Protein AF-A0A7S2R5Q3-F1 (afdb_monomer_lite)

Secondary structure (DSSP, 8-state):
------S-----HHHHT-S--EE-TTT--EES-HHHHHHHHHH----S-SSEEEEEETTEEEEEEETTTSHHHHHHHHHHHHTT-TT---SS--TTEEEEEEEEE-SS-EEEEEEEEEESS-TT--S-SEEEE-GGGTTSSHHHHHHHHHHHHHHHTT-

pLDDT: mean 94.62, std 4.9, range [70.69, 98.62]

Foldseek 3Di:
DADQFDADFCDPPVQRPAPDWQADQAQLDIDRDPVVNVVCNVVPPGQHYDADFPDDDDQKTKHKDQCLVSVSSQLSVLRVVCSVDPPRDDRNPRRQKIKIFIFGQDPRHTGTQWIFIDGPDDPVPDLTDDTDGPPVCPPVCVSVVRVVVSVVVCVVVVD

Radius of gyration: 15.48 Å; chains: 1; bounding box: 35×38×40 Å

InterPro domains:
  IPR002717 Histone acetyltransferase domain, MYST-type [PF01853] (49-159)
  IPR002717 Histone acetyltransferase domain, MYST-type [PS51726] (1-159)
  IPR016181 Acyl-CoA N-acyltransferase [SSF55729] (1-158)
  IPR040706 MYST, zinc finger domain [PF17772] (1-44)
  IPR050603 MYST family histone acetyltransferases [PTHR10615] (1-159)

Organism: NCBI:txid49252

Sequence (159 aa):
YEIEAWYFSPYPDEYTNVKRLWVCDYCLKYMKKKRTFLRHKAECPCRGPPGKEIYREQNLSVFEVDGKEHRVYCQNLCLLAKLFLDHKTLYYDVDPFYFYIIAEVDEFGAHIVGYFSKEKRSAEDYNLACILTFPPYQKCGYGKFIISLSYELSKREKK

Structure (mmCIF, N/CA/C/O backbone):
data_AF-A0A7S2R5Q3-F1
#
_entry.id   AF-A0A7S2R5Q3-F1
#
loop_
_atom_site.group_PDB
_atom_site.id
_atom_site.type_symbol
_atom_site.label_atom_id
_atom_site.label_alt_id
_atom_site.label_comp_id
_atom_site.label_asym_id
_atom_site.label_entity_id
_atom_site.label_seq_id
_atom_site.pdbx_PDB_ins_code
_atom_site.Cartn_x
_atom_site.Cartn_y
_atom_site.Cartn_z
_atom_site.occupancy
_atom_site.B_iso_or_equiv
_atom_site.auth_seq_id
_atom_site.auth_comp_id
_atom_site.auth_asym_id
_atom_site.auth_atom_id
_atom_site.pdbx_PDB_model_num
ATOM 1 N N . TYR A 1 1 ? 2.887 -13.485 -7.711 1.00 92.19 1 TYR A N 1
ATOM 2 C CA . TYR A 1 1 ? 1.845 -13.231 -8.725 1.00 92.19 1 TYR A CA 1
ATOM 3 C C . TYR A 1 1 ? 2.418 -12.444 -9.896 1.00 92.19 1 TYR A C 1
ATOM 5 O O . TYR A 1 1 ? 3.371 -11.698 -9.695 1.00 92.19 1 TYR A O 1
ATOM 13 N N . GLU A 1 2 ? 1.862 -12.616 -11.095 1.00 95.44 2 GLU A N 1
ATOM 14 C CA . GLU A 1 2 ? 2.013 -11.677 -12.217 1.00 95.44 2 GLU A CA 1
ATOM 15 C C . GLU A 1 2 ? 0.662 -10.974 -12.387 1.00 95.44 2 GLU A C 1
ATOM 17 O O . GLU A 1 2 ? -0.367 -11.645 -12.381 1.00 95.44 2 GLU A O 1
ATOM 22 N N . ILE A 1 3 ? 0.656 -9.639 -12.414 1.00 96.19 3 ILE A N 1
ATOM 23 C CA . ILE A 1 3 ? -0.567 -8.830 -12.335 1.00 96.19 3 ILE A CA 1
ATOM 24 C C . ILE A 1 3 ? -0.498 -7.762 -13.423 1.00 96.19 3 ILE A C 1
ATOM 26 O O . ILE A 1 3 ? 0.476 -7.008 -13.483 1.00 96.19 3 ILE A O 1
ATOM 30 N N . GL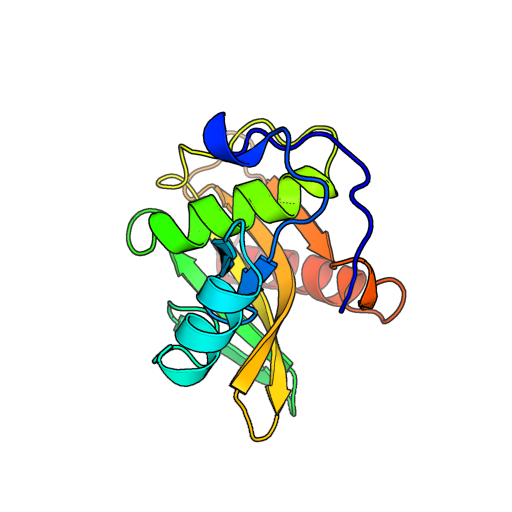U A 1 4 ? -1.523 -7.698 -14.267 1.00 95.81 4 GLU A N 1
ATOM 31 C CA . GLU A 1 4 ? -1.666 -6.638 -15.263 1.00 95.81 4 GLU A CA 1
ATOM 32 C C . GLU A 1 4 ? -2.145 -5.346 -14.597 1.00 95.81 4 GLU A C 1
ATOM 34 O O . GLU A 1 4 ? -3.067 -5.356 -13.780 1.00 95.81 4 GLU A O 1
ATOM 39 N N . ALA A 1 5 ? -1.497 -4.230 -14.930 1.00 94.81 5 ALA A N 1
ATOM 40 C CA . ALA A 1 5 ? -1.894 -2.916 -14.445 1.00 94.81 5 ALA A CA 1
ATOM 41 C C . ALA A 1 5 ? -3.182 -2.451 -15.134 1.00 94.81 5 ALA A C 1
ATOM 43 O O . ALA A 1 5 ? -3.379 -2.699 -16.322 1.00 94.81 5 ALA A O 1
ATOM 44 N N . TRP A 1 6 ? -4.038 -1.747 -14.395 1.00 95.75 6 TRP A N 1
ATOM 45 C CA . TRP A 1 6 ? -5.299 -1.206 -14.916 1.00 95.75 6 TRP A CA 1
ATOM 46 C C . TRP A 1 6 ? -5.168 0.265 -15.300 1.00 95.75 6 TRP A C 1
ATOM 48 O O . TRP A 1 6 ? -5.762 0.710 -16.276 1.00 95.75 6 TRP A O 1
ATOM 58 N N . TYR A 1 7 ? -4.359 1.009 -14.546 1.00 95.19 7 TYR A N 1
ATOM 59 C CA . TYR A 1 7 ? -4.177 2.444 -14.707 1.00 95.19 7 TYR A CA 1
ATOM 60 C C . TYR A 1 7 ? -2.699 2.822 -14.725 1.00 95.19 7 TYR A C 1
ATOM 62 O O . TYR A 1 7 ? -1.824 2.086 -14.261 1.00 95.19 7 TYR A O 1
ATOM 70 N N . PHE A 1 8 ? -2.424 4.025 -15.224 1.00 93.06 8 PHE A N 1
ATOM 71 C CA . PHE A 1 8 ? -1.104 4.631 -15.126 1.00 93.06 8 PHE A CA 1
ATOM 72 C C . PHE A 1 8 ? -0.730 4.900 -13.662 1.00 93.06 8 PHE A C 1
ATOM 74 O O . PHE A 1 8 ? -1.549 5.414 -12.893 1.00 93.06 8 PHE A O 1
ATOM 81 N N . SER A 1 9 ? 0.528 4.615 -13.315 1.00 94.25 9 SER A N 1
ATOM 82 C CA . SER A 1 9 ? 1.158 5.015 -12.059 1.00 94.25 9 SER A CA 1
ATOM 83 C C . SER A 1 9 ? 2.457 5.778 -12.336 1.00 94.25 9 SER A C 1
ATOM 85 O O . SER A 1 9 ? 3.262 5.310 -13.147 1.00 94.25 9 SER A O 1
ATOM 87 N N . PRO A 1 10 ? 2.692 6.923 -11.668 1.00 93.69 10 PRO A N 1
ATOM 88 C CA . PRO A 1 10 ? 3.825 7.806 -11.924 1.00 93.69 10 PRO A CA 1
ATOM 89 C C . PRO A 1 10 ? 5.104 7.299 -11.245 1.00 93.69 10 PRO A C 1
ATOM 91 O O . PRO A 1 10 ? 5.706 7.996 -10.428 1.00 93.69 10 PRO A O 1
ATOM 94 N N . TYR A 1 11 ? 5.524 6.073 -11.568 1.00 94.75 11 TYR A N 1
ATOM 95 C CA . TYR A 1 11 ? 6.874 5.620 -11.235 1.00 94.75 11 TYR A CA 1
ATOM 96 C C . TYR A 1 11 ? 7.914 6.563 -11.870 1.00 94.75 11 TYR A C 1
ATOM 98 O O . TYR A 1 11 ? 7.620 7.157 -12.908 1.00 94.75 11 TYR A O 1
ATOM 106 N N . PRO A 1 12 ? 9.128 6.698 -11.296 1.00 93.25 12 PRO A N 1
ATOM 107 C CA . PRO A 1 12 ? 10.162 7.557 -11.874 1.00 93.25 12 PRO A CA 1
ATOM 108 C C . PRO A 1 12 ? 10.423 7.213 -13.346 1.00 93.25 12 PRO A C 1
ATOM 110 O O . PRO A 1 12 ? 10.356 6.037 -13.702 1.00 93.25 12 PRO A O 1
ATOM 113 N N . ASP A 1 13 ? 10.770 8.203 -14.176 1.00 88.06 13 ASP A N 1
ATOM 114 C CA . ASP A 1 13 ? 10.887 8.083 -15.647 1.00 88.06 13 ASP A CA 1
ATOM 115 C C . ASP A 1 13 ? 11.692 6.871 -16.111 1.00 88.06 13 ASP A C 1
ATOM 117 O O . ASP A 1 13 ? 11.414 6.218 -17.114 1.00 88.06 13 ASP A O 1
ATOM 121 N N . GLU A 1 14 ? 12.699 6.513 -15.333 1.00 89.06 14 GLU A N 1
ATOM 122 C CA . GLU A 1 14 ? 13.559 5.394 -15.637 1.00 89.06 14 GLU A CA 1
ATOM 123 C C . GLU A 1 14 ? 12.833 4.019 -15.562 1.00 89.06 14 GLU A C 1
ATOM 125 O O . GLU A 1 14 ? 13.380 3.015 -16.031 1.00 89.06 14 GLU A O 1
ATOM 130 N N . TYR A 1 15 ? 11.624 3.964 -14.989 1.00 89.44 15 TYR A N 1
ATOM 131 C CA . TYR A 1 15 ? 10.730 2.807 -14.845 1.00 89.44 15 TYR A CA 1
ATOM 132 C C . TYR A 1 15 ? 9.451 2.898 -15.697 1.00 89.44 15 TYR A C 1
ATOM 134 O O . TYR A 1 15 ? 8.743 1.900 -15.776 1.00 89.44 15 TYR A O 1
ATOM 142 N N . THR A 1 16 ? 9.125 4.025 -16.337 1.00 80.12 16 THR A N 1
ATOM 143 C CA . THR A 1 16 ? 7.830 4.196 -17.038 1.00 80.12 16 THR A CA 1
ATOM 144 C C . THR A 1 16 ? 7.725 3.382 -18.330 1.00 80.12 16 THR A C 1
ATOM 146 O O . THR A 1 16 ? 6.651 2.894 -18.664 1.00 80.12 16 THR A O 1
ATOM 149 N N . ASN A 1 17 ? 8.846 3.150 -19.020 1.00 80.88 17 ASN A N 1
ATOM 150 C CA . ASN A 1 17 ? 8.891 2.436 -20.305 1.00 80.88 17 ASN A CA 1
ATOM 151 C C . ASN A 1 17 ? 9.265 0.945 -20.189 1.00 80.88 17 ASN A C 1
ATOM 153 O O . ASN A 1 17 ? 9.690 0.322 -21.167 1.00 80.88 17 ASN A O 1
ATOM 157 N N . VAL A 1 18 ? 9.157 0.346 -18.999 1.00 88.19 18 VAL A N 1
ATOM 158 C CA . VAL A 1 18 ? 9.464 -1.082 -18.817 1.00 88.19 18 VAL A CA 1
ATOM 159 C C . VAL A 1 18 ? 8.219 -1.938 -19.044 1.00 88.19 18 VAL A C 1
ATOM 161 O O . VAL A 1 18 ? 7.158 -1.670 -18.498 1.00 88.19 18 VAL A O 1
ATOM 164 N N . LYS A 1 19 ? 8.362 -3.040 -19.792 1.00 88.62 19 LYS A N 1
ATOM 165 C CA . LYS A 1 19 ? 7.262 -4.003 -20.007 1.00 88.62 19 LYS A CA 1
ATOM 166 C C . LYS A 1 19 ? 6.806 -4.705 -18.724 1.00 88.62 19 LYS A C 1
ATOM 168 O O . LYS A 1 19 ? 5.700 -5.224 -18.668 1.00 88.62 19 LYS A O 1
ATOM 173 N N . ARG A 1 20 ? 7.689 -4.806 -17.725 1.00 94.38 20 ARG A N 1
ATOM 174 C CA . ARG A 1 20 ? 7.422 -5.495 -16.459 1.00 94.38 20 ARG A CA 1
ATOM 175 C C . ARG A 1 20 ? 8.209 -4.854 -15.329 1.00 94.38 20 ARG A C 1
ATOM 177 O O . ARG A 1 20 ? 9.425 -4.689 -15.438 1.00 94.38 20 ARG A O 1
ATOM 184 N N . LEU A 1 21 ? 7.517 -4.573 -14.232 1.00 96.31 21 LEU A N 1
ATOM 185 C CA . LEU A 1 21 ? 8.104 -4.125 -12.979 1.00 96.31 21 LEU A CA 1
ATOM 186 C C . LEU A 1 21 ? 8.139 -5.292 -11.987 1.00 96.31 21 LEU A C 1
ATOM 188 O O . LEU A 1 21 ? 7.185 -6.058 -11.882 1.00 96.31 21 LEU A O 1
ATOM 192 N N . TRP A 1 22 ? 9.247 -5.445 -11.269 1.00 97.25 22 TRP A N 1
ATOM 193 C CA . TRP A 1 22 ? 9.410 -6.481 -10.250 1.00 97.25 22 TRP A CA 1
ATOM 194 C C . TRP A 1 22 ? 9.300 -5.843 -8.873 1.00 97.25 22 TRP A C 1
ATOM 196 O O . TRP A 1 22 ? 10.111 -4.979 -8.548 1.00 97.25 22 TRP A O 1
ATOM 206 N N . VAL A 1 23 ? 8.330 -6.264 -8.067 1.00 97.69 23 VAL A N 1
ATOM 207 C CA . VAL A 1 23 ? 8.046 -5.661 -6.758 1.00 97.69 23 VAL A CA 1
ATOM 208 C C . VAL A 1 23 ? 8.286 -6.687 -5.655 1.00 97.69 23 VAL A C 1
ATOM 210 O O . VAL A 1 23 ? 7.857 -7.833 -5.766 1.00 97.69 23 VAL A O 1
ATOM 213 N N . CYS A 1 24 ? 9.024 -6.296 -4.615 1.00 97.75 24 CYS A N 1
ATOM 214 C CA . CYS A 1 24 ? 9.212 -7.118 -3.422 1.00 97.75 24 CYS A CA 1
ATOM 215 C C . CYS A 1 24 ? 7.904 -7.224 -2.637 1.00 97.75 24 CYS A C 1
ATOM 217 O O . CYS A 1 24 ? 7.309 -6.203 -2.317 1.00 97.75 24 CYS A O 1
ATOM 219 N N . ASP A 1 25 ? 7.506 -8.441 -2.280 1.00 94.44 25 ASP A N 1
ATOM 220 C CA . ASP A 1 25 ? 6.239 -8.707 -1.588 1.00 94.44 25 ASP A CA 1
ATOM 221 C C . ASP A 1 25 ? 6.209 -8.178 -0.141 1.00 94.44 25 ASP A C 1
ATOM 223 O O . ASP A 1 25 ? 5.152 -7.886 0.401 1.00 94.44 25 ASP A O 1
ATOM 227 N N . TYR A 1 26 ? 7.385 -7.987 0.470 1.00 96.88 26 TYR A N 1
ATOM 228 C CA . TYR A 1 26 ? 7.494 -7.489 1.843 1.00 96.88 26 TYR A CA 1
ATOM 229 C C . TYR A 1 26 ? 7.716 -5.984 1.909 1.00 96.88 26 TYR A C 1
ATOM 231 O O . TYR A 1 26 ? 6.928 -5.280 2.516 1.00 96.88 26 TYR A O 1
ATOM 239 N N . CYS A 1 27 ? 8.786 -5.466 1.295 1.00 97.69 27 CYS A N 1
ATOM 240 C CA . CYS A 1 27 ? 9.159 -4.050 1.424 1.00 97.69 27 CYS A CA 1
ATOM 241 C C . CYS A 1 27 ? 8.624 -3.156 0.292 1.00 97.69 27 CYS A C 1
ATOM 243 O O . CYS A 1 27 ? 8.905 -1.956 0.266 1.00 97.69 27 CYS A O 1
ATOM 245 N N . LEU A 1 28 ? 7.918 -3.745 -0.680 1.00 98.19 28 LEU A N 1
ATOM 246 C CA . LEU A 1 28 ? 7.332 -3.072 -1.846 1.00 98.19 28 LEU A CA 1
ATOM 247 C C . LEU A 1 28 ? 8.340 -2.363 -2.760 1.00 98.19 28 LEU A C 1
ATOM 249 O O . LEU A 1 28 ? 7.959 -1.647 -3.685 1.00 98.19 28 LEU A O 1
ATOM 253 N N . LYS A 1 29 ? 9.643 -2.590 -2.559 1.00 97.88 29 LYS A N 1
ATOM 254 C CA . LYS A 1 29 ? 10.678 -2.053 -3.439 1.00 97.88 29 LYS A CA 1
ATOM 255 C C . LYS A 1 29 ? 10.460 -2.564 -4.859 1.00 97.88 29 LYS A C 1
ATOM 257 O O . LYS A 1 29 ? 10.412 -3.773 -5.089 1.00 97.88 29 LYS A O 1
ATOM 262 N N . TYR A 1 30 ? 10.382 -1.637 -5.802 1.00 96.88 30 TYR A N 1
ATOM 263 C CA . TYR A 1 30 ? 10.237 -1.919 -7.222 1.00 96.88 30 TYR A CA 1
ATOM 264 C C . TYR A 1 30 ? 11.593 -1.922 -7.941 1.00 96.88 30 TYR A C 1
ATOM 266 O O . TYR A 1 30 ? 12.527 -1.205 -7.581 1.00 96.88 30 TYR A O 1
ATOM 274 N N . MET A 1 31 ? 11.725 -2.773 -8.955 1.00 97.12 31 MET A N 1
ATOM 275 C CA . MET A 1 31 ? 12.966 -3.044 -9.679 1.00 97.12 31 MET A CA 1
ATOM 276 C C . MET A 1 31 ? 12.678 -3.315 -11.158 1.00 97.12 31 MET A C 1
ATOM 278 O O . MET A 1 31 ? 11.708 -3.983 -11.505 1.00 97.12 31 MET A O 1
ATOM 282 N N . LYS A 1 32 ? 13.570 -2.862 -12.046 1.00 94.88 32 LYS A N 1
ATOM 283 C CA . LYS A 1 32 ? 13.413 -3.040 -13.506 1.00 94.88 32 LYS A CA 1
ATOM 284 C C . LYS A 1 32 ? 13.778 -4.437 -13.995 1.00 94.88 32 LYS A C 1
ATOM 286 O O . LYS A 1 32 ? 13.208 -4.947 -14.950 1.00 94.88 32 LYS A O 1
ATOM 291 N N . LYS A 1 33 ? 14.802 -5.043 -13.385 1.00 95.12 33 LYS A N 1
ATOM 292 C CA . LYS A 1 33 ? 15.434 -6.275 -13.877 1.00 95.12 33 LYS A CA 1
ATOM 293 C C . LYS A 1 33 ? 15.161 -7.438 -12.930 1.00 95.12 33 LYS A C 1
ATOM 295 O O . LYS A 1 33 ? 15.415 -7.329 -11.731 1.00 95.12 33 LYS A O 1
ATOM 300 N N . LYS A 1 34 ? 14.793 -8.591 -13.499 1.00 96.19 34 LYS A N 1
ATOM 301 C CA . LYS A 1 34 ? 14.591 -9.854 -12.767 1.00 96.19 34 LYS A CA 1
ATOM 302 C C . LYS A 1 34 ? 15.800 -10.233 -11.908 1.00 96.19 34 LYS A C 1
ATOM 304 O O . LYS A 1 34 ? 15.637 -10.623 -10.761 1.00 96.19 34 LYS A O 1
ATOM 309 N N . ARG A 1 35 ? 17.023 -10.070 -12.432 1.00 97.12 35 ARG A N 1
ATOM 310 C CA . ARG A 1 35 ? 18.266 -10.365 -11.695 1.00 97.12 35 ARG A CA 1
ATOM 311 C C . ARG A 1 35 ? 18.377 -9.555 -10.399 1.00 97.12 35 ARG A C 1
ATOM 313 O O . ARG A 1 35 ? 18.717 -10.113 -9.363 1.00 97.12 35 ARG A O 1
ATOM 320 N N . THR A 1 36 ? 18.069 -8.258 -10.454 1.00 97.19 36 THR A N 1
ATOM 321 C CA . THR A 1 36 ? 18.105 -7.378 -9.278 1.00 97.19 36 THR A CA 1
ATOM 322 C C . THR A 1 36 ? 17.038 -7.774 -8.262 1.00 97.19 36 THR A C 1
ATOM 324 O O . THR A 1 36 ? 17.328 -7.804 -7.071 1.00 97.19 36 THR A O 1
ATOM 327 N N . PHE A 1 37 ? 15.847 -8.146 -8.739 1.00 97.75 37 PHE A N 1
ATOM 328 C CA . PHE A 1 37 ? 14.762 -8.662 -7.904 1.00 97.75 37 PHE A CA 1
ATOM 329 C C . PHE A 1 37 ? 15.124 -9.962 -7.186 1.00 97.75 37 PHE A C 1
ATOM 331 O O . PHE A 1 37 ? 14.927 -10.055 -5.980 1.00 97.75 37 PHE A O 1
ATOM 338 N N . LEU A 1 38 ? 15.702 -10.939 -7.887 1.00 97.56 38 LEU A N 1
ATOM 339 C CA . LEU A 1 38 ? 16.098 -12.212 -7.277 1.00 97.56 38 LEU A CA 1
ATOM 340 C C . LEU A 1 38 ? 17.175 -12.024 -6.204 1.00 97.56 38 LEU A C 1
ATOM 342 O O . LEU A 1 38 ? 17.056 -12.598 -5.126 1.00 97.56 38 LEU A O 1
ATOM 346 N N . ARG A 1 39 ? 18.176 -11.171 -6.465 1.00 98.06 39 ARG A N 1
ATOM 347 C CA . ARG A 1 39 ? 19.179 -10.808 -5.454 1.00 98.06 39 ARG A CA 1
ATOM 348 C C . ARG A 1 39 ? 18.526 -10.139 -4.245 1.00 98.06 39 ARG A C 1
ATOM 350 O O . ARG A 1 39 ? 18.757 -10.555 -3.118 1.00 98.06 39 ARG A O 1
ATOM 357 N N . HIS A 1 40 ? 17.656 -9.155 -4.482 1.00 98.06 40 HIS A N 1
ATOM 358 C CA . HIS A 1 40 ? 16.936 -8.490 -3.402 1.00 98.06 40 HIS A CA 1
ATOM 359 C C . HIS A 1 40 ? 16.095 -9.472 -2.583 1.00 98.06 40 HIS A C 1
ATOM 361 O O . HIS A 1 40 ? 16.125 -9.397 -1.365 1.00 98.06 40 HIS A O 1
ATOM 367 N N . LYS A 1 41 ? 15.384 -10.414 -3.214 1.00 95.62 41 LYS A N 1
ATOM 368 C CA . LYS A 1 41 ? 14.581 -11.422 -2.508 1.00 95.62 41 LYS A CA 1
ATOM 369 C C . LYS A 1 41 ? 15.434 -12.295 -1.577 1.00 95.62 41 LYS A C 1
ATOM 371 O O . LYS A 1 41 ? 14.969 -12.630 -0.495 1.00 95.62 41 LYS A O 1
ATOM 376 N N . ALA A 1 42 ? 16.658 -12.639 -1.982 1.00 95.88 42 ALA A N 1
ATOM 377 C CA . ALA A 1 42 ? 17.578 -13.430 -1.163 1.00 95.88 42 ALA A CA 1
ATOM 378 C C . ALA A 1 42 ? 18.150 -12.644 0.033 1.00 95.88 42 ALA A C 1
ATOM 380 O O . ALA A 1 42 ? 18.378 -13.220 1.091 1.00 95.88 42 ALA A O 1
ATOM 381 N N . GLU A 1 43 ? 18.364 -11.337 -0.128 1.00 96.81 43 GLU A N 1
ATOM 382 C CA . GLU A 1 43 ? 19.028 -10.479 0.866 1.00 96.81 43 GLU A CA 1
ATOM 383 C C . GLU A 1 43 ? 18.049 -9.649 1.716 1.00 96.81 43 GLU A C 1
ATOM 385 O O . GLU A 1 43 ? 18.449 -9.040 2.705 1.00 96.81 43 GLU A O 1
ATOM 390 N N . CYS A 1 44 ? 16.772 -9.560 1.326 1.00 96.69 44 CYS A N 1
ATOM 391 C CA . CYS A 1 44 ? 15.809 -8.680 1.979 1.00 96.69 44 CYS A CA 1
ATOM 392 C C . CYS A 1 44 ? 15.585 -9.125 3.434 1.00 96.69 44 CYS A C 1
ATOM 394 O O . CYS A 1 44 ? 15.171 -10.267 3.652 1.00 96.69 44 CYS A O 1
ATOM 396 N N . PRO A 1 45 ? 15.788 -8.236 4.425 1.00 95.88 45 PRO A N 1
ATOM 397 C CA . PRO A 1 45 ? 15.554 -8.570 5.828 1.00 95.88 45 PRO A CA 1
ATOM 398 C C . PRO A 1 45 ? 14.065 -8.525 6.203 1.00 95.88 45 PRO A C 1
ATOM 400 O O . PRO A 1 45 ? 13.676 -9.050 7.239 1.00 95.88 45 PRO A O 1
ATOM 403 N N . CYS A 1 46 ? 13.218 -7.898 5.378 1.00 97.00 46 CYS A N 1
ATOM 404 C CA . CYS A 1 46 ? 11.797 -7.732 5.664 1.00 97.00 46 CYS A CA 1
ATOM 405 C C . CYS A 1 46 ? 11.043 -9.055 5.486 1.00 97.00 46 CYS A C 1
ATOM 407 O O . CYS A 1 46 ? 11.294 -9.801 4.538 1.00 97.00 46 CYS A O 1
ATOM 409 N N . ARG A 1 47 ? 10.093 -9.316 6.383 1.00 96.50 47 ARG A N 1
ATOM 410 C CA . ARG A 1 47 ? 9.196 -10.484 6.363 1.00 96.50 47 ARG A CA 1
ATOM 411 C C . ARG A 1 47 ? 7.732 -10.077 6.549 1.00 96.50 47 ARG A C 1
ATOM 413 O O . ARG A 1 47 ? 6.914 -10.882 6.955 1.00 96.50 47 ARG A O 1
ATOM 420 N N . GLY A 1 48 ? 7.419 -8.810 6.300 1.00 96.50 48 GLY A N 1
ATOM 421 C CA . GLY A 1 48 ? 6.091 -8.239 6.474 1.00 96.50 48 GLY A CA 1
ATOM 422 C C . GLY A 1 48 ? 6.100 -6.721 6.325 1.00 96.50 48 GLY A C 1
ATOM 423 O O . GLY A 1 48 ? 7.178 -6.138 6.126 1.00 96.50 48 GLY A O 1
ATOM 424 N N . PRO A 1 49 ? 4.923 -6.082 6.419 1.00 98.06 49 PRO A N 1
ATOM 425 C CA . PRO A 1 49 ? 4.817 -4.633 6.527 1.00 98.06 49 PRO A CA 1
ATOM 426 C C . PRO A 1 49 ? 5.610 -4.102 7.736 1.00 98.06 49 PRO A C 1
ATOM 428 O O . PRO A 1 49 ? 5.736 -4.805 8.742 1.00 98.06 49 PRO A O 1
ATOM 431 N N . PRO A 1 50 ? 6.162 -2.878 7.660 1.00 98.12 50 PRO A N 1
ATOM 432 C CA . PRO A 1 50 ? 6.733 -2.210 8.826 1.00 98.12 50 PRO A CA 1
ATOM 433 C C . PRO A 1 50 ? 5.617 -1.761 9.789 1.00 98.12 50 PRO A C 1
ATOM 435 O O . PRO A 1 50 ? 4.448 -2.090 9.602 1.00 98.12 50 PRO A O 1
ATOM 438 N N . GLY A 1 51 ? 5.966 -0.966 10.800 1.00 97.44 51 GLY A N 1
ATOM 439 C CA . GLY A 1 51 ? 4.997 -0.413 11.743 1.00 97.44 51 GLY A CA 1
ATOM 440 C C . GLY A 1 51 ? 4.538 -1.417 12.798 1.00 97.44 51 GLY A C 1
ATOM 441 O O . GLY A 1 51 ? 5.251 -2.363 13.143 1.00 97.44 51 GLY A O 1
ATOM 442 N N . LYS A 1 52 ? 3.354 -1.169 13.357 1.00 98.06 52 LYS A N 1
ATOM 443 C CA . LYS A 1 52 ? 2.825 -1.910 14.503 1.00 98.06 52 LYS A CA 1
ATOM 444 C C . LYS A 1 52 ? 1.725 -2.863 14.065 1.00 98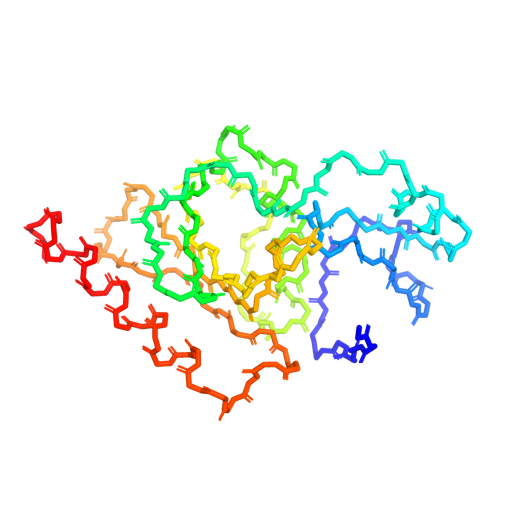.06 52 LYS A C 1
ATOM 446 O O . LYS A 1 52 ? 0.741 -2.434 13.475 1.00 98.06 52 LYS A O 1
ATOM 451 N N . GLU A 1 53 ? 1.835 -4.135 14.427 1.00 98.31 53 GLU A N 1
ATOM 452 C CA . GLU A 1 53 ? 0.708 -5.062 14.323 1.00 98.31 53 GLU A CA 1
ATOM 453 C C . GLU A 1 53 ? -0.360 -4.690 15.367 1.00 98.31 53 GLU A C 1
ATOM 455 O O . GLU A 1 53 ? -0.103 -4.702 16.573 1.00 98.31 53 GLU A O 1
ATOM 460 N N . ILE A 1 54 ? -1.548 -4.300 14.904 1.00 97.75 54 ILE A N 1
ATOM 461 C CA . ILE A 1 54 ? -2.653 -3.821 15.754 1.00 97.75 54 ILE A CA 1
ATOM 462 C C . ILE A 1 54 ? -3.819 -4.810 15.847 1.00 97.75 54 ILE A C 1
ATOM 464 O O . ILE A 1 54 ? -4.710 -4.639 16.681 1.00 97.75 54 ILE A O 1
ATOM 468 N N . TYR A 1 55 ? -3.829 -5.830 14.990 1.00 97.88 55 TYR A N 1
ATOM 469 C CA . TYR A 1 55 ? -4.817 -6.901 14.987 1.00 97.88 55 TYR A CA 1
ATOM 470 C C . TYR A 1 55 ? -4.192 -8.175 14.431 1.00 97.88 55 TYR A C 1
ATOM 472 O O . TYR A 1 55 ? -3.464 -8.128 13.439 1.00 97.88 55 TYR A O 1
ATOM 480 N N . ARG A 1 56 ? -4.533 -9.303 15.055 1.00 97.44 56 ARG A N 1
ATOM 481 C CA . ARG A 1 56 ? -4.167 -10.644 14.617 1.00 97.44 56 ARG A CA 1
ATOM 482 C C . ARG A 1 56 ? -5.324 -11.592 14.887 1.00 97.44 56 ARG A C 1
ATOM 484 O O . ARG A 1 56 ? -5.764 -11.710 16.028 1.00 97.44 56 ARG A O 1
ATOM 491 N N . GLU A 1 57 ? -5.750 -12.315 13.863 1.00 96.62 57 GLU A N 1
ATOM 492 C CA . GLU A 1 57 ? -6.675 -13.436 13.992 1.00 96.62 57 GLU A CA 1
ATOM 493 C C . GLU A 1 57 ? -6.253 -14.547 13.030 1.00 96.62 57 GLU A C 1
ATOM 495 O O . GLU A 1 57 ? -6.228 -14.356 11.818 1.00 96.62 57 GLU A O 1
ATOM 500 N N . GLN A 1 58 ? -5.893 -15.714 13.572 1.00 95.88 58 GLN A N 1
ATOM 501 C CA 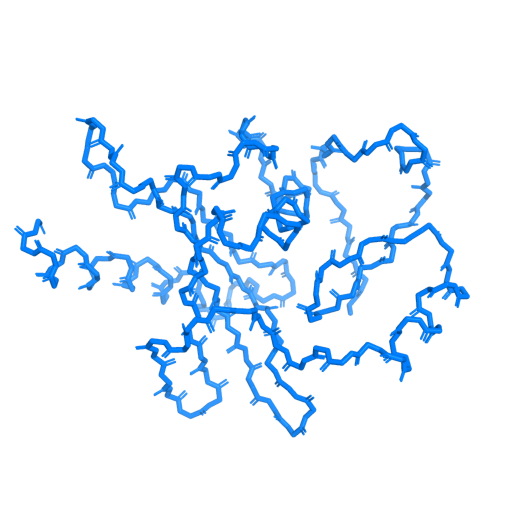. GLN A 1 58 ? -5.394 -16.855 12.794 1.00 95.88 58 GLN A CA 1
ATOM 502 C C . GLN A 1 58 ? -4.211 -16.469 11.884 1.00 95.88 58 GLN A C 1
ATOM 504 O O . GLN A 1 58 ? -3.140 -16.119 12.388 1.00 95.88 58 GLN A O 1
ATOM 509 N N . ASN A 1 59 ? -4.387 -16.547 10.563 1.00 96.56 59 ASN A N 1
ATOM 510 C CA . ASN A 1 59 ? -3.409 -16.169 9.550 1.00 96.56 59 ASN A CA 1
ATOM 511 C C . ASN A 1 59 ? -3.615 -14.741 9.019 1.00 96.56 59 ASN A C 1
ATOM 513 O O . ASN A 1 59 ? -2.925 -14.365 8.086 1.00 96.56 59 ASN A O 1
ATOM 517 N N . LEU A 1 60 ? -4.526 -13.938 9.570 1.00 97.88 60 LEU A N 1
ATOM 518 C CA . LEU A 1 60 ? -4.770 -12.566 9.126 1.00 97.88 60 LEU A CA 1
ATOM 519 C C . LEU A 1 60 ? -4.208 -11.556 10.132 1.00 97.88 60 LEU A C 1
ATOM 521 O O . LEU A 1 60 ? -4.539 -11.593 11.319 1.00 97.88 60 LEU A O 1
ATOM 525 N N . SER A 1 61 ? -3.400 -10.622 9.640 1.00 98.38 61 SER A N 1
ATOM 526 C CA . SER A 1 61 ? -2.799 -9.539 10.422 1.00 98.38 61 SER A CA 1
ATOM 527 C C . SER A 1 61 ? -3.121 -8.172 9.837 1.00 98.38 61 SER A C 1
ATOM 529 O O . SER A 1 61 ? -3.245 -8.010 8.620 1.00 98.38 61 SER A O 1
ATOM 531 N N . VAL A 1 62 ? -3.195 -7.167 10.710 1.00 98.50 62 VAL A N 1
ATOM 532 C CA . VAL A 1 62 ? -3.307 -5.755 10.329 1.00 98.50 62 VAL A CA 1
ATOM 533 C C . VAL A 1 62 ? -2.161 -4.970 10.944 1.00 98.50 62 VAL A C 1
ATOM 535 O O . VAL A 1 62 ? -1.976 -4.984 12.162 1.00 98.50 62 VAL A O 1
ATOM 538 N N . PHE A 1 63 ? -1.447 -4.231 10.104 1.00 98.62 63 PHE A N 1
ATOM 539 C CA . PHE A 1 63 ? -0.345 -3.366 10.502 1.00 98.62 63 PHE A CA 1
ATOM 540 C C . PHE A 1 63 ? -0.737 -1.902 10.334 1.00 98.62 63 PHE A C 1
ATOM 542 O O . PHE A 1 63 ? -1.173 -1.498 9.258 1.00 98.62 63 PHE A O 1
ATOM 549 N N . GLU A 1 64 ? -0.565 -1.106 11.383 1.00 98.50 64 GLU A N 1
ATOM 550 C CA . GLU A 1 64 ? -0.635 0.349 11.324 1.00 98.50 64 GLU A CA 1
ATOM 551 C C . GLU A 1 64 ? 0.756 0.907 11.007 1.00 98.50 64 GLU A C 1
ATOM 553 O O . GLU A 1 64 ? 1.724 0.681 11.739 1.00 98.50 64 GLU A O 1
ATOM 558 N N . VAL A 1 65 ? 0.850 1.634 9.897 1.00 98.56 65 VAL A N 1
ATOM 559 C CA . VAL A 1 65 ? 2.089 2.202 9.368 1.00 98.56 65 VAL A CA 1
ATOM 560 C C . VAL A 1 65 ? 1.941 3.713 9.274 1.00 98.56 65 VAL A C 1
ATOM 562 O O . VAL A 1 65 ? 1.115 4.229 8.517 1.00 98.56 65 VAL A O 1
ATOM 565 N N . ASP A 1 66 ? 2.766 4.439 10.022 1.00 98.44 66 ASP A N 1
ATOM 566 C CA . ASP A 1 66 ? 2.844 5.892 9.921 1.00 98.44 66 ASP A CA 1
ATOM 567 C C . ASP A 1 66 ? 3.627 6.294 8.656 1.00 98.44 66 ASP A C 1
ATOM 569 O O . ASP A 1 66 ? 4.793 5.924 8.476 1.00 98.44 66 ASP A O 1
ATOM 573 N N . GLY A 1 67 ? 3.000 7.075 7.769 1.00 98.00 67 GLY A N 1
ATOM 574 C CA . GLY A 1 67 ? 3.632 7.535 6.534 1.00 98.00 67 GLY A CA 1
ATOM 575 C C . GLY A 1 67 ? 4.857 8.428 6.739 1.00 98.00 67 GLY A C 1
ATOM 576 O O . GLY A 1 67 ? 5.771 8.389 5.918 1.00 98.00 67 GLY A O 1
ATOM 577 N N . LYS A 1 68 ? 4.934 9.166 7.850 1.00 97.38 68 LYS A N 1
ATOM 578 C CA . LYS A 1 68 ? 6.086 9.999 8.225 1.00 97.38 68 LYS A CA 1
ATOM 579 C C . LYS A 1 68 ? 7.266 9.151 8.701 1.00 97.38 68 LYS A C 1
ATOM 581 O O . LYS A 1 68 ? 8.409 9.489 8.404 1.00 97.38 68 LYS A O 1
ATOM 586 N N . GLU A 1 69 ? 7.006 8.061 9.419 1.00 98.19 69 GLU A N 1
ATOM 587 C CA . GLU A 1 69 ? 8.055 7.167 9.936 1.00 98.19 69 GLU A CA 1
ATOM 588 C C . GLU A 1 69 ? 8.568 6.200 8.860 1.00 98.19 69 GLU A C 1
ATOM 590 O O . GLU A 1 69 ? 9.766 5.928 8.772 1.00 98.19 69 GLU A O 1
ATOM 595 N N . HIS A 1 70 ? 7.680 5.729 7.980 1.00 98.06 70 HIS A N 1
ATOM 596 C CA . HIS A 1 70 ? 7.981 4.717 6.964 1.00 98.06 70 HIS A CA 1
ATOM 597 C C . HIS A 1 70 ? 7.786 5.230 5.528 1.00 98.06 70 HIS A C 1
ATOM 599 O O . HIS A 1 70 ? 7.267 4.521 4.662 1.00 98.06 70 HIS A O 1
ATOM 605 N N . ARG A 1 71 ? 8.267 6.451 5.248 1.00 97.56 71 ARG A N 1
ATOM 606 C CA . ARG A 1 71 ? 8.069 7.176 3.973 1.00 97.56 71 ARG A CA 1
ATOM 607 C C . ARG A 1 71 ? 8.286 6.324 2.727 1.00 97.56 71 ARG A C 1
ATOM 609 O O . ARG A 1 71 ? 7.417 6.265 1.866 1.00 97.56 71 ARG A O 1
ATOM 616 N N . VAL A 1 72 ? 9.428 5.639 2.638 1.00 97.44 72 VAL A N 1
ATOM 617 C CA . VAL A 1 72 ? 9.793 4.841 1.453 1.00 97.44 72 VAL A CA 1
ATOM 618 C C . VAL A 1 72 ? 8.797 3.704 1.219 1.00 97.44 72 VAL A C 1
ATOM 620 O O . VAL A 1 72 ? 8.382 3.472 0.087 1.00 97.44 72 VAL A O 1
ATOM 623 N N . TYR A 1 73 ? 8.386 3.009 2.281 1.00 98.38 73 TYR A N 1
ATOM 624 C CA . TYR A 1 73 ? 7.406 1.931 2.180 1.00 98.38 73 TYR A CA 1
ATOM 625 C C . TYR A 1 73 ? 6.050 2.464 1.707 1.00 98.38 73 TYR A C 1
ATOM 627 O O . TYR A 1 73 ? 5.471 1.930 0.762 1.00 98.38 73 TYR A O 1
ATOM 635 N N . CYS A 1 74 ? 5.576 3.558 2.305 1.00 98.31 74 CYS A N 1
ATOM 636 C CA . CYS A 1 74 ? 4.284 4.149 1.966 1.00 98.31 74 CYS A CA 1
ATOM 637 C C . CYS A 1 74 ? 4.263 4.751 0.553 1.00 98.31 74 CYS A C 1
ATOM 639 O O . CYS A 1 74 ? 3.265 4.621 -0.151 1.00 98.31 74 CYS A O 1
ATOM 641 N N . GLN A 1 75 ? 5.365 5.346 0.090 1.00 97.94 75 GLN A N 1
ATOM 642 C CA . GLN A 1 75 ? 5.502 5.809 -1.296 1.00 97.94 75 GLN A CA 1
ATOM 643 C C . GLN A 1 75 ? 5.473 4.636 -2.282 1.00 97.94 75 GLN A C 1
ATOM 645 O O . GLN A 1 75 ? 4.739 4.677 -3.271 1.00 97.94 75 GLN A O 1
ATOM 650 N N . ASN A 1 76 ? 6.208 3.557 -1.990 1.00 98.12 76 ASN A N 1
ATOM 651 C CA . ASN A 1 76 ? 6.176 2.337 -2.798 1.00 98.12 76 ASN A CA 1
ATOM 652 C C . ASN A 1 76 ? 4.760 1.746 -2.870 1.00 98.12 76 ASN A C 1
ATOM 654 O O . ASN A 1 76 ? 4.303 1.380 -3.954 1.00 98.12 76 ASN A O 1
ATOM 658 N N . LEU A 1 77 ? 4.054 1.697 -1.736 1.00 98.25 77 LEU A N 1
ATOM 659 C CA . LEU A 1 77 ?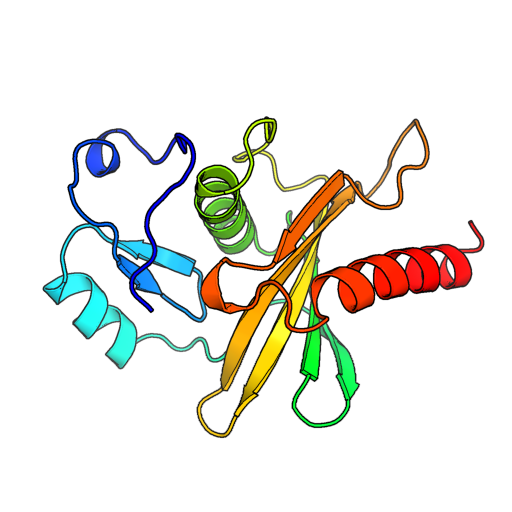 2.666 1.251 -1.661 1.00 98.25 77 LEU A CA 1
ATOM 660 C C . LEU A 1 77 ? 1.742 2.139 -2.494 1.00 98.25 77 LEU A C 1
ATOM 662 O O . LEU A 1 77 ? 0.936 1.621 -3.257 1.00 98.25 77 LEU A O 1
ATOM 666 N N . CYS A 1 78 ? 1.867 3.462 -2.391 1.00 97.88 78 CYS A N 1
ATOM 667 C CA . CYS A 1 78 ? 1.052 4.394 -3.163 1.00 97.88 78 CYS A CA 1
ATOM 668 C C . CYS A 1 78 ? 1.253 4.245 -4.674 1.00 97.88 78 CYS A C 1
ATOM 670 O O . CYS A 1 78 ? 0.268 4.247 -5.413 1.00 97.88 78 CYS A O 1
ATOM 672 N N . LEU A 1 79 ? 2.501 4.092 -5.126 1.00 96.81 79 LEU A N 1
ATOM 673 C CA . LEU A 1 79 ? 2.820 3.847 -6.534 1.00 96.81 79 LEU A CA 1
ATOM 674 C C . LEU A 1 79 ? 2.245 2.507 -7.009 1.00 96.81 79 LEU A C 1
ATOM 676 O O . LEU A 1 79 ? 1.634 2.447 -8.076 1.00 96.81 79 LEU A O 1
ATOM 680 N N . LEU A 1 80 ? 2.378 1.451 -6.204 1.00 97.25 80 LEU A N 1
ATOM 681 C CA . LEU A 1 80 ? 1.805 0.143 -6.517 1.00 97.25 80 LEU A CA 1
ATOM 682 C C . LEU A 1 80 ? 0.273 0.204 -6.577 1.00 97.25 80 LEU A C 1
ATOM 684 O O . LEU A 1 80 ? -0.334 -0.306 -7.513 1.00 97.25 80 LEU A O 1
ATOM 688 N N . ALA A 1 81 ? -0.357 0.870 -5.612 1.00 97.12 81 ALA A N 1
ATOM 689 C CA . ALA A 1 81 ? -1.803 1.018 -5.535 1.00 97.12 81 ALA A CA 1
ATOM 690 C C . ALA A 1 81 ? -2.376 1.832 -6.699 1.00 97.12 81 ALA A C 1
ATOM 692 O O . ALA A 1 81 ? -3.449 1.510 -7.205 1.00 97.12 81 ALA A O 1
ATOM 693 N N . LYS A 1 82 ? -1.658 2.862 -7.162 1.00 95.94 82 LYS A N 1
ATOM 694 C CA . LYS A 1 82 ? -2.090 3.709 -8.280 1.00 95.94 82 LYS A CA 1
ATOM 695 C C . LYS A 1 82 ? -2.240 2.936 -9.597 1.00 95.94 82 LYS A C 1
ATOM 697 O O . LYS A 1 82 ? -3.043 3.342 -10.431 1.00 95.94 82 LYS A O 1
ATOM 702 N N . LEU A 1 83 ? -1.561 1.795 -9.757 1.00 95.81 83 LEU A N 1
ATOM 703 C CA . LEU A 1 83 ? -1.779 0.894 -10.900 1.00 95.81 83 LEU A CA 1
ATOM 704 C C . LEU A 1 83 ? -3.199 0.301 -10.936 1.00 95.81 83 LEU A C 1
ATOM 706 O O . LEU A 1 83 ? -3.628 -0.176 -11.983 1.00 95.81 83 LEU A O 1
ATOM 710 N N . PHE A 1 84 ? -3.921 0.325 -9.812 1.00 96.69 84 PHE A N 1
ATOM 711 C CA . PHE A 1 84 ? -5.241 -0.293 -9.642 1.00 96.69 84 PHE A CA 1
ATOM 712 C C . PHE A 1 84 ? -6.322 0.696 -9.176 1.00 96.69 84 PHE A C 1
ATOM 714 O O . PHE A 1 84 ? -7.483 0.317 -9.050 1.00 96.69 84 PHE A O 1
ATOM 721 N N . LEU A 1 85 ? -5.956 1.961 -8.945 1.00 95.12 85 LEU A N 1
ATOM 722 C CA . LEU A 1 85 ? -6.856 3.041 -8.541 1.00 95.12 85 LEU A CA 1
ATOM 723 C C . LEU A 1 85 ? -6.771 4.194 -9.546 1.00 95.12 85 LEU A C 1
ATOM 725 O O . LEU A 1 85 ? -5.699 4.773 -9.742 1.00 95.12 85 LEU A O 1
ATOM 729 N N . ASP A 1 86 ? -7.901 4.563 -10.146 1.00 93.19 86 ASP A N 1
ATOM 730 C CA . ASP A 1 86 ? -7.941 5.628 -11.152 1.00 93.19 86 ASP A CA 1
ATOM 731 C C . ASP A 1 86 ? -7.675 7.006 -10.519 1.00 93.19 86 ASP A C 1
ATOM 733 O O . ASP A 1 86 ? -6.685 7.675 -10.820 1.00 93.19 86 ASP A O 1
ATOM 737 N N . HIS A 1 87 ? -8.478 7.367 -9.514 1.00 88.75 87 HIS A N 1
ATOM 738 C CA . HIS A 1 87 ? -8.510 8.711 -8.924 1.00 88.75 87 HIS A CA 1
ATOM 739 C C . HIS A 1 87 ? -7.579 8.924 -7.716 1.00 88.75 87 HIS A C 1
ATOM 741 O O . HIS A 1 87 ? -7.814 9.812 -6.899 1.00 88.75 87 HIS A O 1
ATOM 747 N N . LYS A 1 88 ? -6.503 8.138 -7.569 1.00 88.31 88 LYS A N 1
ATOM 748 C CA . LYS A 1 88 ? -5.509 8.386 -6.508 1.00 88.31 88 LYS A CA 1
ATOM 749 C C . LYS A 1 88 ? -4.556 9.512 -6.922 1.00 88.31 88 LYS A C 1
ATOM 751 O O . LYS A 1 88 ? -3.766 9.348 -7.846 1.00 88.31 88 LYS A O 1
ATOM 756 N N . THR A 1 89 ? -4.594 10.633 -6.208 1.00 79.38 89 THR A N 1
ATOM 757 C CA . THR A 1 89 ? -3.824 11.849 -6.539 1.00 79.38 89 THR A CA 1
ATOM 758 C C . THR A 1 89 ? -2.574 12.046 -5.678 1.00 79.38 89 THR A C 1
ATOM 760 O O . THR A 1 89 ? -1.609 12.650 -6.134 1.00 79.38 89 THR A O 1
ATOM 763 N N . LEU A 1 90 ? -2.549 11.500 -4.457 1.00 80.38 90 LEU A N 1
ATOM 764 C CA . LEU A 1 90 ? -1.428 11.635 -3.520 1.00 80.38 90 LEU A CA 1
ATOM 765 C C . LEU A 1 90 ? -0.605 10.345 -3.451 1.00 80.38 90 LEU A C 1
ATOM 767 O O . LEU A 1 90 ? -1.107 9.297 -3.025 1.00 80.38 90 LEU A O 1
ATOM 771 N N . TYR A 1 91 ? 0.656 10.420 -3.884 1.00 78.00 91 TYR A N 1
ATOM 772 C CA . TYR A 1 91 ? 1.582 9.279 -3.912 1.00 78.00 91 TYR A CA 1
ATOM 773 C C . TYR A 1 91 ? 2.984 9.556 -3.348 1.00 78.00 91 TYR A C 1
ATOM 775 O O . TYR A 1 91 ? 3.619 8.615 -2.876 1.00 78.00 91 TYR A O 1
ATOM 783 N N . TYR A 1 92 ? 3.452 10.811 -3.336 1.00 79.56 92 TYR A N 1
ATOM 784 C CA . TYR A 1 92 ? 4.744 11.179 -2.733 1.00 79.56 92 TYR A CA 1
ATOM 785 C C . TYR A 1 92 ? 4.619 11.801 -1.342 1.00 79.56 92 TYR A C 1
ATOM 787 O O . TYR A 1 92 ? 5.463 11.527 -0.484 1.00 79.56 92 TYR A O 1
ATOM 795 N N . ASP A 1 93 ? 3.572 12.596 -1.118 1.00 90.94 93 ASP A N 1
ATOM 796 C CA . ASP A 1 93 ? 3.279 13.183 0.186 1.00 90.94 93 ASP A CA 1
ATOM 797 C C . ASP A 1 93 ? 2.465 12.199 1.036 1.00 90.94 93 ASP A C 1
ATOM 799 O O . ASP A 1 93 ? 1.245 12.094 0.922 1.00 90.94 93 ASP A O 1
ATOM 803 N N . VAL A 1 94 ? 3.185 11.391 1.814 1.00 96.25 94 VAL A N 1
ATOM 804 C CA . VAL A 1 94 ? 2.628 10.310 2.643 1.00 96.25 94 VAL A CA 1
ATOM 805 C C . VAL A 1 94 ? 2.622 10.654 4.133 1.00 96.25 94 VAL A C 1
ATOM 807 O O . VAL A 1 94 ? 1.929 9.995 4.903 1.00 96.25 94 VAL A O 1
ATOM 810 N N . ASP A 1 95 ? 3.350 11.693 4.545 1.00 96.75 95 ASP A N 1
ATOM 811 C CA . ASP A 1 95 ? 3.501 12.112 5.943 1.00 96.75 95 ASP A CA 1
ATOM 812 C C . ASP A 1 95 ? 2.158 12.385 6.661 1.00 96.75 95 ASP A C 1
ATOM 814 O O . ASP A 1 95 ? 2.051 12.044 7.850 1.00 96.75 95 ASP A O 1
ATOM 818 N N . PRO A 1 96 ? 1.123 12.947 5.994 1.00 96.44 96 PRO A N 1
ATOM 819 C CA . PRO A 1 96 ? -0.179 13.203 6.615 1.00 96.44 96 PRO A CA 1
ATOM 820 C C . PRO A 1 96 ? -1.046 11.957 6.840 1.00 96.44 96 PRO A C 1
ATOM 822 O O . PRO A 1 96 ? -2.139 12.089 7.390 1.00 96.44 96 PRO A O 1
ATOM 825 N N . PHE A 1 97 ? -0.602 10.764 6.433 1.00 97.00 97 PHE A N 1
ATOM 826 C CA . PHE A 1 97 ? -1.439 9.564 6.398 1.00 97.00 97 PHE A CA 1
ATOM 827 C C . PHE A 1 97 ? -0.956 8.467 7.351 1.00 97.00 97 PHE A C 1
ATOM 829 O O . PHE A 1 97 ? 0.244 8.225 7.510 1.00 97.00 97 PHE A O 1
ATOM 836 N N . TYR A 1 98 ? -1.921 7.761 7.934 1.00 97.75 98 TYR A N 1
ATOM 837 C CA . TYR A 1 98 ? -1.754 6.387 8.391 1.00 97.75 98 TYR A CA 1
ATOM 838 C C . TYR A 1 98 ? -2.137 5.423 7.271 1.00 97.75 98 TYR A C 1
ATOM 840 O O . TYR A 1 98 ? -3.064 5.679 6.497 1.00 97.75 98 TYR A O 1
ATOM 848 N N . PHE A 1 99 ? -1.432 4.300 7.203 1.00 98.38 99 PHE A N 1
ATOM 849 C CA . PHE A 1 99 ? -1.727 3.196 6.302 1.00 98.38 99 PHE A CA 1
ATOM 850 C C . PHE A 1 99 ? -1.994 1.948 7.132 1.00 98.38 99 PHE A C 1
ATOM 852 O O . PHE A 1 99 ? -1.166 1.550 7.946 1.00 98.38 99 PHE A O 1
ATOM 859 N N . TYR A 1 100 ? -3.140 1.325 6.903 1.00 98.44 100 TYR A N 1
ATOM 860 C CA . TYR A 1 100 ? -3.532 0.079 7.540 1.00 98.44 100 TYR A CA 1
ATOM 861 C C . TYR A 1 100 ? -3.378 -1.041 6.525 1.00 98.44 100 TYR A C 1
ATOM 863 O O . TYR A 1 100 ? -4.130 -1.112 5.550 1.00 98.44 100 TYR A O 1
ATOM 871 N N . ILE A 1 101 ? -2.362 -1.874 6.724 1.00 98.56 101 ILE A N 1
ATOM 872 C CA . ILE A 1 101 ? -1.964 -2.929 5.797 1.00 98.56 101 ILE A CA 1
ATOM 873 C C . ILE A 1 101 ? -2.547 -4.250 6.267 1.00 98.56 101 ILE A C 1
ATOM 875 O O . ILE A 1 101 ? -2.301 -4.657 7.398 1.00 98.56 101 ILE A O 1
ATOM 879 N N . ILE A 1 102 ? -3.294 -4.923 5.399 1.00 98.31 102 ILE A N 1
ATOM 880 C CA . ILE A 1 102 ? -3.878 -6.231 5.673 1.00 98.31 102 ILE A CA 1
ATOM 881 C C . ILE A 1 102 ? -2.966 -7.260 5.021 1.00 98.31 102 ILE A C 1
ATOM 883 O O 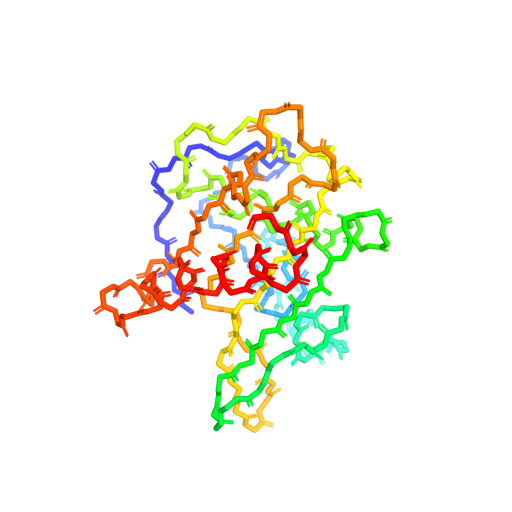. ILE A 1 102 ? -2.646 -7.141 3.832 1.00 98.31 102 ILE A O 1
ATOM 887 N N . ALA A 1 103 ? -2.551 -8.256 5.796 1.00 98.31 103 ALA A N 1
ATOM 888 C CA . ALA A 1 103 ? -1.641 -9.289 5.339 1.00 98.31 103 ALA A CA 1
ATOM 889 C C . ALA A 1 103 ? -2.084 -10.686 5.781 1.00 98.31 103 ALA A C 1
ATOM 891 O O . ALA A 1 103 ? -2.516 -10.876 6.919 1.00 98.31 103 ALA A O 1
ATOM 892 N N . GLU A 1 104 ? -1.935 -11.655 4.883 1.00 97.81 104 GLU A N 1
ATOM 893 C CA . GLU A 1 104 ? -1.977 -13.080 5.212 1.00 97.81 104 GLU A CA 1
ATOM 894 C C . GLU A 1 104 ? -0.602 -13.513 5.718 1.00 97.81 104 GLU A C 1
ATOM 896 O O . GLU A 1 104 ? 0.417 -13.132 5.148 1.00 97.81 104 GLU A O 1
ATOM 901 N N . VAL A 1 105 ? -0.551 -14.301 6.784 1.00 97.94 105 VAL A N 1
ATOM 902 C CA . VAL A 1 105 ? 0.691 -14.723 7.422 1.00 97.94 105 VAL A CA 1
ATOM 903 C C . VAL A 1 105 ? 0.858 -16.226 7.334 1.00 97.94 105 VAL A C 1
ATOM 905 O O . VAL A 1 105 ? -0.015 -16.980 7.767 1.00 97.94 105 VAL A O 1
ATOM 908 N N . ASP A 1 106 ? 2.014 -16.635 6.833 1.00 96.81 106 ASP A N 1
ATOM 909 C CA . ASP A 1 106 ? 2.453 -18.020 6.739 1.00 96.81 106 ASP A CA 1
ATOM 910 C C . ASP A 1 106 ? 3.812 -18.220 7.444 1.00 96.81 106 ASP A C 1
ATOM 912 O O . ASP A 1 106 ? 4.248 -17.395 8.251 1.00 96.81 106 ASP A O 1
ATOM 916 N N . GLU A 1 107 ? 4.473 -19.348 7.180 1.00 96.44 107 GLU A N 1
ATOM 917 C CA . GLU A 1 107 ? 5.796 -19.670 7.733 1.00 96.44 107 GLU A CA 1
ATOM 918 C C . GLU A 1 107 ? 6.934 -18.779 7.196 1.00 96.44 107 GLU A C 1
ATOM 920 O O . GLU A 1 107 ? 8.003 -18.698 7.808 1.00 96.44 107 GLU A O 1
ATOM 925 N N . PHE A 1 108 ? 6.723 -18.098 6.067 1.00 94.50 108 PHE A N 1
ATOM 926 C CA . PHE A 1 108 ? 7.700 -17.238 5.408 1.00 94.50 108 PHE A CA 1
ATOM 927 C C . PHE A 1 108 ? 7.535 -15.765 5.765 1.00 94.50 108 PHE A C 1
ATOM 929 O O . PHE A 1 108 ? 8.523 -15.030 5.680 1.00 94.50 108 PHE A O 1
ATOM 936 N N . GLY A 1 109 ? 6.344 -15.314 6.150 1.00 96.56 109 GLY A N 1
ATOM 937 C CA . GLY A 1 109 ? 6.120 -13.941 6.587 1.00 96.56 109 GLY A CA 1
ATOM 938 C C . GLY A 1 109 ? 4.678 -13.473 6.439 1.00 96.56 109 GLY A C 1
ATOM 939 O O . GLY A 1 109 ? 3.751 -14.262 6.329 1.00 96.56 109 GLY A O 1
ATOM 940 N N . ALA A 1 110 ? 4.497 -12.153 6.464 1.00 98.06 110 ALA A N 1
ATOM 941 C CA . ALA A 1 110 ? 3.228 -11.475 6.250 1.00 98.06 110 ALA A CA 1
ATOM 942 C C . ALA A 1 110 ? 3.157 -10.901 4.826 1.00 98.06 110 ALA A C 1
ATOM 944 O O . ALA A 1 110 ? 3.874 -9.960 4.472 1.00 98.06 110 ALA A O 1
ATOM 945 N N . HIS A 1 111 ? 2.271 -11.469 4.019 1.00 97.69 111 HIS A N 1
ATOM 946 C CA . HIS A 1 111 ? 2.046 -11.175 2.610 1.00 97.69 111 HIS A CA 1
ATOM 947 C C . HIS A 1 111 ? 0.892 -10.197 2.451 1.00 97.69 111 HIS A C 1
ATOM 949 O O . HIS A 1 111 ? -0.238 -10.483 2.842 1.00 97.69 111 HIS A O 1
ATOM 955 N N . ILE A 1 112 ? 1.162 -9.028 1.876 1.00 97.81 112 ILE A N 1
ATOM 956 C CA . ILE A 1 112 ? 0.145 -7.990 1.714 1.00 97.81 112 ILE A CA 1
ATOM 957 C C . ILE A 1 112 ? -0.983 -8.457 0.780 1.00 97.81 112 ILE A C 1
ATOM 959 O O . ILE A 1 112 ? -0.746 -8.893 -0.347 1.00 97.81 112 ILE A O 1
ATOM 963 N N . VAL A 1 113 ? -2.230 -8.303 1.228 1.00 97.69 113 VAL A N 1
ATOM 964 C CA . VAL A 1 113 ? -3.430 -8.609 0.424 1.00 97.69 113 VAL A CA 1
ATOM 965 C C . VAL A 1 113 ? -4.241 -7.366 0.079 1.00 97.69 113 VAL A C 1
ATOM 967 O O . VAL A 1 113 ? -4.936 -7.314 -0.940 1.00 97.69 113 VAL A O 1
ATOM 970 N N . GLY A 1 114 ? -4.118 -6.318 0.886 1.00 97.88 114 GLY A N 1
ATOM 971 C CA . GLY A 1 114 ? -4.792 -5.050 0.668 1.00 97.88 114 GLY A CA 1
ATOM 972 C C . GLY A 1 114 ? -4.396 -4.012 1.702 1.00 97.88 114 GLY A C 1
ATOM 973 O O . GLY A 1 114 ? -3.622 -4.282 2.619 1.00 97.88 114 GLY A O 1
ATOM 974 N N . TYR A 1 115 ? -4.924 -2.808 1.546 1.00 98.38 115 TYR A N 1
ATOM 975 C CA . TYR A 1 115 ? -4.721 -1.736 2.505 1.00 98.38 115 TYR A CA 1
ATOM 976 C C . TYR A 1 115 ? -5.851 -0.709 2.437 1.00 98.38 115 TYR A C 1
ATOM 978 O O . TYR A 1 115 ? -6.606 -0.650 1.460 1.00 98.38 115 TYR A O 1
ATOM 986 N N . PHE A 1 116 ? -5.911 0.153 3.446 1.00 98.00 116 PHE A N 1
ATOM 987 C CA . PHE A 1 116 ? -6.517 1.471 3.303 1.00 98.00 116 PHE A CA 1
ATOM 988 C C . PHE A 1 116 ? -5.631 2.548 3.929 1.00 98.00 116 PHE A C 1
ATOM 990 O O . PHE A 1 116 ? -4.814 2.266 4.806 1.00 98.00 116 PHE A O 1
ATOM 997 N N . SER A 1 117 ? -5.758 3.784 3.454 1.00 97.19 117 SER A N 1
ATOM 998 C CA . SER A 1 117 ? -5.107 4.954 4.045 1.00 97.19 117 SER A CA 1
ATOM 999 C C . SER A 1 117 ? -6.127 5.851 4.728 1.00 97.19 117 SER A C 1
ATOM 1001 O O . SER A 1 117 ? -7.261 5.966 4.262 1.00 97.19 117 SER A O 1
ATOM 1003 N N . LYS A 1 118 ? -5.704 6.524 5.793 1.00 95.56 118 LYS A N 1
ATOM 1004 C CA . LYS A 1 118 ? -6.510 7.457 6.581 1.00 95.56 118 LYS A CA 1
ATOM 1005 C C . LYS A 1 118 ? -5.692 8.709 6.868 1.00 95.56 118 LYS A C 1
ATOM 1007 O O . LYS A 1 118 ? -4.531 8.608 7.258 1.00 95.56 118 LYS A O 1
ATOM 1012 N N . GLU A 1 119 ? -6.277 9.883 6.674 1.00 94.62 119 GLU A N 1
ATOM 1013 C CA . GLU A 1 119 ? -5.631 11.135 7.070 1.00 94.62 119 GLU A CA 1
ATOM 1014 C C . GLU A 1 119 ? -5.530 11.213 8.593 1.00 94.62 119 GLU A C 1
ATOM 1016 O O . GLU A 1 119 ? -6.497 10.960 9.311 1.00 94.62 119 GLU A O 1
ATOM 1021 N N . LYS A 1 120 ? -4.366 11.616 9.102 1.00 93.62 120 LYS A N 1
ATOM 1022 C CA . LYS A 1 120 ? -4.157 11.851 10.539 1.00 93.62 120 LYS A CA 1
ATOM 1023 C C . LYS A 1 120 ? -5.088 12.935 11.078 1.00 93.62 120 LYS A C 1
ATOM 1025 O O . LYS A 1 120 ? -5.464 12.915 12.247 1.00 93.62 120 LYS A O 1
ATOM 1030 N N . ARG A 1 121 ? -5.412 13.911 10.230 1.00 89.12 121 ARG A N 1
ATOM 1031 C CA . ARG A 1 121 ? -6.327 15.019 10.504 1.00 89.12 121 ARG A CA 1
ATOM 1032 C C . ARG A 1 121 ? -7.130 15.292 9.238 1.00 89.12 121 ARG A C 1
ATOM 1034 O O . ARG A 1 121 ? -6.626 15.969 8.354 1.00 89.12 121 ARG A O 1
ATOM 1041 N N . SER A 1 122 ? -8.348 14.763 9.173 1.00 85.81 122 SER A N 1
ATOM 1042 C CA . SER A 1 122 ? -9.277 15.050 8.079 1.00 85.81 122 SER A CA 1
ATOM 1043 C C . SER A 1 122 ? -10.195 16.205 8.476 1.00 85.81 122 SER A C 1
ATOM 1045 O O . SER A 1 122 ? -10.807 16.156 9.542 1.00 85.81 122 SER A O 1
ATOM 1047 N N . ALA A 1 123 ? -10.290 17.241 7.640 1.00 82.88 123 ALA A N 1
ATOM 1048 C CA . ALA A 1 123 ? -11.213 18.358 7.872 1.00 82.88 123 ALA A CA 1
ATOM 1049 C C . ALA A 1 123 ? -12.685 17.939 7.718 1.00 82.88 123 ALA A C 1
ATOM 1051 O O . ALA A 1 123 ? -13.551 18.475 8.400 1.00 82.88 123 ALA A O 1
ATOM 1052 N N . GLU A 1 124 ? -12.944 16.960 6.848 1.00 84.75 124 GLU A N 1
ATOM 1053 C CA . GLU A 1 124 ? -14.277 16.406 6.572 1.00 84.75 124 GLU A CA 1
ATOM 1054 C C . GLU A 1 124 ? -14.554 15.126 7.385 1.00 84.75 124 GLU A C 1
ATOM 1056 O O . GLU A 1 124 ? -15.544 14.438 7.155 1.00 84.75 124 GLU A O 1
ATOM 1061 N N . ASP A 1 125 ? -13.674 14.806 8.342 1.00 84.94 125 ASP A N 1
ATOM 1062 C CA . ASP A 1 125 ? -13.748 13.638 9.227 1.00 84.94 125 ASP A CA 1
ATOM 1063 C C . ASP A 1 125 ? -13.855 12.282 8.497 1.00 84.94 125 ASP A C 1
ATOM 1065 O O . ASP A 1 125 ? -14.415 11.304 9.001 1.00 84.94 125 ASP A O 1
ATOM 1069 N N . TYR A 1 126 ? -13.241 12.181 7.313 1.00 87.81 126 TYR A N 1
ATOM 1070 C CA . TYR A 1 126 ? -13.159 10.915 6.592 1.00 87.81 126 TYR A CA 1
ATOM 1071 C C . TYR A 1 126 ? -12.323 9.891 7.359 1.00 87.81 126 TYR A C 1
ATOM 1073 O O . TYR A 1 126 ? -11.140 10.088 7.651 1.00 87.81 126 TYR A O 1
ATOM 1081 N N . ASN A 1 127 ? -12.925 8.733 7.627 1.00 83.62 127 ASN A N 1
ATOM 1082 C CA . ASN A 1 127 ? -12.244 7.597 8.245 1.00 83.62 127 ASN A CA 1
ATOM 1083 C C . ASN A 1 127 ? -11.427 6.758 7.247 1.00 83.62 127 ASN A C 1
ATOM 1085 O O . ASN A 1 127 ? -10.669 5.878 7.661 1.00 83.62 127 ASN A O 1
ATOM 1089 N N . LEU A 1 128 ? -11.568 7.038 5.949 1.00 89.69 128 LEU A N 1
ATOM 1090 C CA . LEU A 1 128 ? -10.950 6.313 4.847 1.00 89.69 128 LEU A CA 1
ATOM 1091 C C . LEU A 1 128 ? -10.701 7.270 3.673 1.00 89.69 128 LEU A C 1
ATOM 1093 O O . LEU A 1 128 ? -11.620 7.934 3.211 1.00 89.69 128 LEU A O 1
ATOM 1097 N N . ALA A 1 129 ? -9.465 7.305 3.171 1.00 90.44 129 ALA A N 1
ATOM 1098 C CA . ALA A 1 129 ? -9.064 8.109 2.012 1.00 90.44 129 ALA A CA 1
ATOM 1099 C C . ALA A 1 129 ? -8.902 7.262 0.736 1.00 90.44 129 ALA A C 1
ATOM 1101 O O . ALA A 1 129 ? -9.454 7.573 -0.314 1.00 90.44 129 ALA A O 1
ATOM 1102 N N . CYS A 1 130 ? -8.149 6.163 0.803 1.00 94.56 130 CYS A N 1
ATOM 1103 C CA . CYS A 1 130 ? -8.032 5.194 -0.290 1.00 94.56 130 CYS A CA 1
ATOM 1104 C C . CYS A 1 130 ? -8.181 3.791 0.280 1.00 94.56 130 CYS A C 1
ATOM 1106 O O . CYS A 1 130 ? -7.692 3.532 1.374 1.00 94.56 130 CYS A O 1
ATOM 1108 N N . ILE A 1 131 ? -8.784 2.884 -0.481 1.00 97.00 131 ILE A N 1
ATOM 1109 C CA . ILE A 1 131 ? -8.924 1.467 -0.145 1.00 97.00 131 ILE A CA 1
ATOM 1110 C C . ILE A 1 131 ? -8.590 0.626 -1.367 1.00 97.00 131 ILE A C 1
ATOM 1112 O O . ILE A 1 131 ? -8.983 0.961 -2.484 1.00 97.00 131 ILE A O 1
ATOM 1116 N N . LEU A 1 132 ? -7.870 -0.472 -1.160 1.00 97.69 132 LEU A N 1
ATOM 1117 C CA . LEU A 1 132 ? -7.558 -1.421 -2.216 1.00 97.69 132 LEU A CA 1
ATOM 1118 C C . LEU A 1 132 ? -7.415 -2.833 -1.651 1.00 97.69 132 LEU A C 1
ATOM 1120 O O . LEU A 1 132 ? -6.675 -3.064 -0.700 1.00 97.69 132 LEU A O 1
ATOM 1124 N N . THR A 1 133 ? -8.048 -3.795 -2.313 1.00 98.00 133 THR A N 1
ATOM 1125 C CA . THR A 1 133 ? -7.647 -5.205 -2.260 1.00 98.00 133 THR A CA 1
ATOM 1126 C C . THR A 1 133 ? -6.907 -5.518 -3.555 1.00 98.00 133 THR A C 1
ATOM 1128 O O . THR A 1 133 ? -7.435 -5.246 -4.641 1.00 98.00 133 THR A O 1
ATOM 1131 N N . PHE A 1 134 ? -5.689 -6.056 -3.461 1.00 97.25 134 PHE A N 1
ATOM 1132 C CA . PHE A 1 134 ? -4.888 -6.344 -4.651 1.00 97.25 134 PHE A CA 1
ATOM 1133 C C . PHE A 1 134 ? -5.580 -7.387 -5.536 1.00 97.25 134 PHE A C 1
ATOM 1135 O O . PHE A 1 134 ? -6.237 -8.283 -5.001 1.00 97.25 134 PHE A O 1
ATOM 1142 N N . PRO A 1 135 ? -5.435 -7.306 -6.875 1.00 96.94 135 PRO A N 1
ATOM 1143 C CA . PRO A 1 135 ? -6.229 -8.112 -7.805 1.00 96.94 135 PRO A CA 1
ATOM 1144 C C . PRO A 1 135 ? -6.292 -9.621 -7.509 1.00 96.94 135 PRO A C 1
ATOM 1146 O O . PRO A 1 135 ? -7.397 -10.158 -7.563 1.00 96.94 135 PRO A O 1
ATOM 1149 N N . PRO A 1 136 ? -5.193 -10.309 -7.120 1.00 95.69 136 PRO A N 1
ATOM 1150 C CA . PRO A 1 136 ? -5.242 -11.743 -6.811 1.00 95.69 136 PRO A CA 1
ATOM 1151 C C . PRO A 1 136 ? -6.138 -12.114 -5.622 1.00 95.69 136 PRO A C 1
ATOM 1153 O O . PRO A 1 136 ? -6.565 -13.258 -5.521 1.00 95.69 136 PRO A O 1
ATOM 1156 N N . TYR A 1 137 ? -6.428 -11.158 -4.736 1.00 96.38 137 TYR A N 1
ATOM 1157 C CA . TYR A 1 137 ? -7.169 -11.370 -3.489 1.00 96.38 137 TYR A CA 1
ATOM 1158 C C . TYR A 1 137 ? -8.585 -10.772 -3.529 1.00 96.38 137 TYR A C 1
ATOM 1160 O O . TYR A 1 137 ? -9.306 -10.751 -2.527 1.00 96.38 137 TYR A O 1
ATOM 1168 N N . GLN A 1 138 ? -9.013 -10.243 -4.675 1.00 93.75 138 GLN A N 1
ATOM 1169 C CA . GLN A 1 138 ? -10.358 -9.692 -4.821 1.00 93.75 138 GLN A CA 1
ATOM 1170 C C . GLN A 1 138 ? -11.426 -10.791 -4.772 1.00 93.75 138 GLN A C 1
ATOM 1172 O O . GLN A 1 138 ? -11.180 -11.943 -5.105 1.00 93.75 138 GLN A O 1
ATOM 1177 N N . LYS A 1 139 ? -12.647 -10.417 -4.363 1.00 90.69 139 LYS A N 1
ATOM 1178 C CA . LYS A 1 139 ? -13.807 -11.321 -4.189 1.00 90.69 139 LYS A CA 1
ATOM 1179 C C . LYS A 1 139 ? -13.632 -12.427 -3.128 1.00 90.69 139 LYS A C 1
ATOM 1181 O O . LYS A 1 139 ? -14.540 -13.232 -2.965 1.00 90.69 139 LYS A O 1
ATOM 1186 N N . CYS A 1 140 ? -12.566 -12.384 -2.325 1.00 91.44 140 CYS A N 1
ATOM 1187 C CA . CYS A 1 140 ? -12.326 -13.302 -1.201 1.00 91.44 140 CYS A CA 1
ATOM 1188 C C . CYS A 1 140 ? -12.793 -12.765 0.169 1.00 91.44 140 CYS A C 1
ATOM 1190 O O . CYS A 1 140 ? -12.481 -13.338 1.202 1.00 91.44 140 CYS A O 1
ATOM 1192 N N . GLY A 1 141 ? -13.522 -11.643 0.208 1.00 93.94 141 GLY A N 1
ATOM 1193 C CA . GLY A 1 141 ? -14.036 -11.049 1.453 1.00 93.94 141 GLY A CA 1
ATOM 1194 C C . GLY A 1 141 ? -13.145 -9.976 2.093 1.00 93.94 141 GLY A C 1
ATOM 1195 O O . GLY A 1 141 ? -13.663 -9.173 2.868 1.00 93.94 141 GLY A O 1
ATOM 1196 N N . TYR A 1 142 ? -11.871 -9.852 1.696 1.00 95.88 142 TYR A N 1
ATOM 1197 C CA . TYR A 1 142 ? -10.949 -8.841 2.242 1.00 95.88 142 TYR A CA 1
ATOM 1198 C C . TYR A 1 142 ? -11.454 -7.403 2.124 1.00 95.88 142 TYR A C 1
ATOM 1200 O O . TYR A 1 142 ? -11.320 -6.633 3.065 1.00 95.88 142 TYR A O 1
ATOM 1208 N N . GLY A 1 143 ? -12.106 -7.042 1.015 1.00 94.38 143 GLY A N 1
ATOM 1209 C CA . GLY A 1 143 ? -12.692 -5.706 0.868 1.00 94.38 143 GLY A CA 1
ATOM 1210 C C . GLY A 1 143 ? -13.737 -5.392 1.946 1.00 94.38 143 GLY A C 1
ATOM 1211 O O . GLY A 1 143 ? -13.735 -4.298 2.502 1.00 94.38 143 GLY A O 1
ATOM 1212 N N . LYS A 1 144 ? -14.584 -6.371 2.303 1.00 95.62 144 LYS A N 1
ATOM 1213 C CA . LYS A 1 144 ? -15.567 -6.213 3.389 1.00 95.62 144 LYS A CA 1
ATOM 1214 C C . LYS A 1 144 ? -14.869 -6.074 4.739 1.00 95.62 144 LYS A C 1
ATOM 1216 O O . LYS A 1 144 ? -15.223 -5.185 5.501 1.00 95.62 144 LYS A O 1
ATOM 1221 N N . PHE A 1 145 ? -13.856 -6.904 4.995 1.00 96.75 145 PHE A N 1
ATOM 1222 C CA . PHE A 1 145 ? -13.051 -6.829 6.214 1.00 96.75 145 PHE A CA 1
ATOM 1223 C C . PHE A 1 145 ? -12.399 -5.450 6.388 1.00 96.75 145 PHE A C 1
ATOM 1225 O O . PHE A 1 145 ? -12.512 -4.856 7.456 1.00 96.75 145 PHE A O 1
ATOM 1232 N N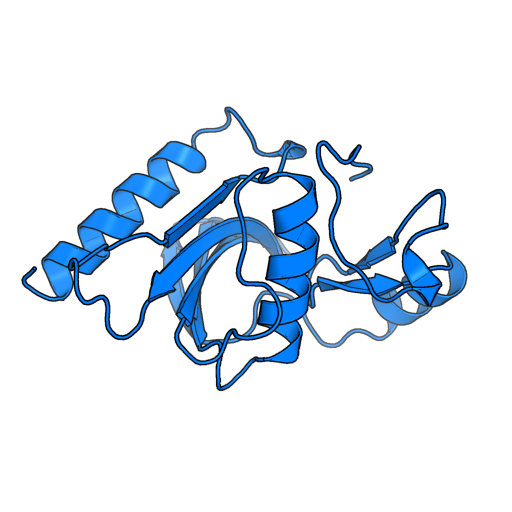 . ILE A 1 146 ? -11.783 -4.907 5.331 1.00 96.38 146 ILE A N 1
ATOM 1233 C CA . ILE A 1 146 ? -11.132 -3.591 5.367 1.00 96.38 146 ILE A CA 1
ATOM 1234 C C . ILE A 1 146 ? -12.134 -2.480 5.717 1.00 96.38 146 ILE A C 1
ATOM 1236 O O . ILE A 1 146 ? -11.839 -1.633 6.558 1.00 96.38 146 ILE A O 1
ATOM 1240 N N . ILE A 1 147 ? -13.326 -2.502 5.110 1.00 96.38 147 ILE A N 1
ATOM 1241 C CA . ILE A 1 147 ? -14.387 -1.529 5.411 1.00 96.38 147 ILE A CA 1
ATOM 1242 C C . ILE A 1 147 ? -14.848 -1.674 6.866 1.00 96.38 147 ILE A C 1
ATOM 1244 O O . ILE A 1 147 ? -14.960 -0.685 7.582 1.00 96.38 147 ILE A O 1
ATOM 1248 N N . SER A 1 148 ? -15.096 -2.896 7.343 1.00 96.00 148 SER A N 1
ATOM 1249 C CA . SER A 1 148 ? -15.493 -3.118 8.740 1.00 96.00 148 SER A CA 1
ATOM 1250 C C . SER A 1 148 ? -14.435 -2.611 9.721 1.00 96.00 148 SER A C 1
ATOM 1252 O O . SER A 1 148 ? -14.770 -1.936 10.693 1.00 96.00 148 SER A O 1
ATOM 1254 N N . LEU A 1 149 ? -13.159 -2.871 9.435 1.00 95.44 149 LEU A N 1
ATOM 1255 C CA . LEU A 1 149 ? -12.036 -2.402 10.235 1.00 95.44 149 LEU A CA 1
ATOM 1256 C C . LEU A 1 149 ? -11.983 -0.869 10.323 1.00 95.44 149 LEU A C 1
ATOM 1258 O O . LEU A 1 149 ? -11.779 -0.344 11.416 1.00 95.44 149 LEU A O 1
ATOM 1262 N N . SER A 1 150 ? -12.202 -0.139 9.221 1.00 95.44 150 SER A N 1
ATOM 1263 C CA . SER A 1 150 ? -12.171 1.331 9.252 1.00 95.44 150 SER A CA 1
ATOM 1264 C C . SER A 1 150 ? -13.255 1.915 10.167 1.00 95.44 150 SER A C 1
ATOM 1266 O O . SER A 1 150 ? -12.993 2.882 10.882 1.00 95.44 150 SER A O 1
ATOM 1268 N N . TYR A 1 151 ? -14.443 1.301 10.218 1.00 95.06 151 TYR A N 1
ATOM 1269 C CA . TYR A 1 151 ? -15.499 1.691 11.160 1.00 95.06 151 TYR A CA 1
ATOM 1270 C C . TYR A 1 151 ? -15.174 1.329 12.614 1.00 95.06 151 TYR A C 1
ATOM 1272 O O . TYR A 1 151 ? -15.459 2.118 13.513 1.00 95.06 151 TYR A O 1
ATOM 1280 N N . GLU A 1 152 ? -14.566 0.168 12.872 1.00 95.25 152 GLU A N 1
ATOM 1281 C CA . GLU A 1 152 ? -14.149 -0.205 14.231 1.00 95.25 152 GLU A CA 1
ATOM 1282 C C . GLU A 1 152 ? -13.075 0.740 14.789 1.00 95.25 152 GLU A C 1
ATOM 1284 O O . GLU A 1 152 ? -13.094 1.063 15.979 1.00 95.25 152 GLU A O 1
ATOM 1289 N N . LEU A 1 153 ? -12.179 1.253 13.940 1.00 93.06 153 LEU A N 1
ATOM 1290 C CA . LEU A 1 153 ? -11.237 2.299 14.343 1.00 93.06 153 LEU A CA 1
ATOM 1291 C C . LEU A 1 153 ? -11.951 3.610 14.698 1.00 93.06 153 LEU A C 1
ATOM 1293 O O . LEU A 1 153 ? -11.664 4.171 15.753 1.00 93.06 153 LEU A O 1
ATOM 1297 N N . SER A 1 154 ? -12.915 4.067 13.887 1.00 91.75 154 SER A N 1
ATOM 1298 C CA . SER A 1 154 ? -13.721 5.263 14.201 1.00 91.75 154 SER A CA 1
ATOM 1299 C C . SER A 1 154 ? -14.424 5.148 15.558 1.00 91.75 154 SER A C 1
ATOM 1301 O O . SER A 1 154 ? -14.290 6.036 16.400 1.00 91.75 154 SER A O 1
ATOM 1303 N N . LYS A 1 155 ? -15.064 4.001 15.834 1.00 93.25 155 LYS A N 1
ATOM 1304 C CA . LYS A 1 155 ? -15.721 3.743 17.128 1.00 93.25 155 LYS A CA 1
ATOM 1305 C C . LYS A 1 155 ? -14.748 3.853 18.303 1.00 93.25 155 LYS A C 1
ATOM 1307 O O . LYS A 1 155 ? -15.087 4.434 19.333 1.00 93.25 155 LYS A O 1
ATOM 1312 N N . ARG A 1 156 ? -13.533 3.308 18.163 1.00 90.62 156 ARG A N 1
ATOM 1313 C CA . ARG A 1 156 ? -12.484 3.387 19.200 1.00 90.62 156 ARG A CA 1
ATOM 1314 C C . ARG A 1 156 ? -11.982 4.813 19.413 1.00 90.62 156 ARG A C 1
ATOM 1316 O O . ARG A 1 156 ? -11.672 5.183 20.543 1.00 90.62 156 ARG A O 1
ATOM 1323 N N . GLU A 1 157 ? -11.946 5.612 18.355 1.00 87.75 157 GLU A N 1
ATOM 1324 C CA . GLU A 1 157 ? -11.611 7.038 18.402 1.00 87.75 157 GLU A CA 1
ATOM 1325 C C . GLU A 1 157 ? -12.760 7.919 18.917 1.00 87.75 157 GLU A C 1
ATOM 1327 O O . GLU A 1 157 ? -12.565 9.122 19.088 1.00 87.75 157 GLU A O 1
ATOM 1332 N N . LYS A 1 158 ? -13.926 7.327 19.220 1.00 86.06 158 LYS A N 1
ATOM 1333 C CA . LYS A 1 158 ? -15.156 8.019 19.641 1.00 86.06 158 LYS A CA 1
ATOM 1334 C C . LYS A 1 158 ? -15.651 9.031 18.599 1.00 86.06 158 LYS A C 1
ATOM 1336 O O . LYS A 1 158 ? -16.108 10.114 18.966 1.00 86.06 158 LYS A O 1
ATOM 1341 N N . LYS A 1 159 ? -15.544 8.658 17.324 1.00 70.69 159 LYS A N 1
ATOM 1342 C CA . LYS A 1 159 ? -16.080 9.380 16.169 1.00 70.69 159 LYS A CA 1
ATOM 1343 C C . LYS A 1 159 ? -17.173 8.572 15.482 1.00 70.69 159 LYS A C 1
ATOM 1345 O O . LYS A 1 159 ? -17.055 7.323 15.463 1.00 70.69 159 LYS A O 1
#

=== Feature glossary ===
The record interleaves many kinds of information about one protein. Here is each kind framed as the question it answers.

Q: Are the domains correctly placed relative to each other?
A: Predicted aligned error is AlphaFold's pairwise confidence. Unlike pLDDT (per-residue), PAE is per-residue-pair and captures whether two parts of the structure are correctly placed relative to each other. Units are ångströms of expected positional error.

Q: Which residues are in helices, strands, or loops?
A: Eight-state secondary structure (DSSP): H is the canonical α-helix, G the tighter 3₁₀-helix, I the wider π-helix; E/B are β-structure, T and S are turns and bends, and '-' is everything else. DSSP derives these from the pattern of main-chain N–H···O=C hydrogen bonds, not from the sequence.

Q: What if only a Cα trace is available?
A: P-SEA three-state annotation labels each residue as helix, strand, or coil based purely on the geometry of the Cα trace. It serves as a fallback when the full backbone (and thus DSSP) is unavailable.

Q: What are the backbone torsion angles?
A: φ (phi) and ψ (psi) are the two rotatable backbone dihedrals per residue: φ is the C(i-1)–N–Cα–C torsion, ψ is the N–Cα–C–N(i+1) torsion, both in degrees on (−180°, 180°]. α-helical residues cluster near (−60°, −45°); β-strand residues near (−120°, +130°). A Ramachandran plot is simply a scatter of (φ, ψ) for every residue.

Q: What known structures does this most resemble?
A: Structural nearest neighbors (via Foldseek easy-search vs the PDB). Reported per hit: target PDB id, E-value, and alignment TM-score. A TM-score above ~0.5 is the conventional threshold for 'same fold'.

Q: What family and function is it annotated with?
A: Database cross-references. InterPro integrates a dozen domain/family signature databases into unified entries with residue-range hits. GO terms attach function/process/location labels with evidence codes. CATH codes position the fold in a four-level structural taxonomy. Organism is the NCBI-taxonomy species name.

Q: Which residues are buried vs exposed?
A: Solvent accessibility: the surface area of each residue that a 1.4 Å water probe can touch, in Å². When only backbone atoms are present the absolute values are lower than full-atom SASA (side chains contribute most of the area) and are flagged as backbone-only.

Q: What do the diagnostic plots show?
A: Three diagnostic plots accompany the record. The Cα contact map visualizes the tertiary structure as a 2D adjacency matrix (8 Å cutoff, sequence-local contacts suppressed). The Ramachandran plot shows the distribution of backbone (φ, ψ) torsions, with points in the α and β basins reflecting secondary structure content. The PAE plot shows AlphaFold's inter-residue confidence as a color matrix.

Q: What is the amino-acid chain?
A: The amino-acid sequence is the protein's primary structure: the linear order of residues from the N-terminus to the C-terminus, written in one-letter code. Everything else here — the 3D coordinates, the secondary structure, the domain annotations — is ultimately a consequence of this string.

Q: What do the rendered images show?
A: The six renders are orthographic views along the three Cartesian axes in both directions. Representation (cartoon, sticks, or surface) and color scheme (sequence-rainbow or by-chain) vary across proteins so the training set covers all the common visualization conventions.

Q: Where is each backbone atom in 3D?
A: The mmCIF table is the protein's shape written out atom by atom. For each backbone N, Cα, C, and carbonyl O, it records an (x, y, z) coordinate triple in Å plus the residue type, chain letter, and residue number.

Q: How mobile is each atom in the crystal?
A: For experimental (PDB) structures, the B-factor (temperature factor) quantifies the positional spread of each atom in the crystal — a combination of thermal vibration and static disorder — in units of Å². High B-factors mark flexible loops or poorly resolved regions; low B-factors mark the rigid, well-ordered core.

Q: How big and how compact is the whole molecule?
A: Three whole-structure scalars: the radius of gyration (RMS distance of Cα from centroid, in Å), the count of Cα–Cα contacts (pairs closer than 8 Å and separated by more than four residues in sequence — i.e. tertiary, not local, contacts), and the bounding-box dimensions. Together they distinguish compact globular folds from extended fibres or disordered chains.

Q: What does the local fold look like, residue by residue?
A: A 3Di character summarizes, for each residue, the relative orientation of the Cα frame of its nearest spatial neighbor. Because it encodes fold topology rather than chemistry, 3Di alignments detect remote structural similarity that sequence alignment misses.

Q: How confident is the AlphaFold model at each residue?
A: For AlphaFold models, the B-factor field carries pLDDT — the model's own estimate of local accuracy on a 0–100 scale. Regions with pLDDT<50 should be treated as essentially unmodeled; they often correspond to intrinsically disordered segments.